Protein AF-A0A3N5FK32-F1 (afdb_monomer_lite)

pLDDT: mean 82.05, std 13.68, range [38.47, 96.12]

Sequence (93 aa):
MSPSSDRPGKARYVMIGGFLGAGKTTAVARLARRLSDQGLRVGLISNDQSTGLVDTALLRSKGFPVEEIPGGCFCCRFNSLLDAADNLDRTTR

Foldseek 3Di:
DDDDDDDDPDDDDDDDDDDPPPCRLVVVLVVCVVCVVVVDQDEEEDADPDPVCCSQVVSVVSVHHYHYDPDDGCVVVVVSVVVSVVVSVVVRD

Radius of gyration: 14.83 Å; chains: 1; bounding box: 45×40×32 Å

Structure (mmCIF, N/CA/C/O backbone):
data_AF-A0A3N5FK32-F1
#
_entry.id   AF-A0A3N5FK32-F1
#
loop_
_atom_site.group_PDB
_atom_site.id
_atom_site.type_symbol
_atom_site.label_atom_id
_atom_site.label_alt_id
_atom_site.label_comp_id
_atom_site.label_asym_id
_atom_site.label_entity_id
_atom_site.label_seq_id
_atom_site.pdbx_PDB_ins_code
_atom_site.Cartn_x
_atom_site.Cartn_y
_atom_site.Cartn_z
_atom_site.occupancy
_atom_site.B_iso_or_equiv
_atom_site.auth_seq_id
_atom_site.auth_comp_id
_atom_site.auth_asym_id
_atom_site.auth_atom_id
_atom_site.pdbx_PDB_model_num
ATOM 1 N N . MET A 1 1 ? -28.059 30.267 10.298 1.00 38.47 1 MET A N 1
ATOM 2 C CA . MET A 1 1 ? -28.040 28.958 9.614 1.00 38.47 1 MET A CA 1
ATOM 3 C C . MET A 1 1 ? -26.690 28.836 8.917 1.00 38.47 1 MET A C 1
ATOM 5 O O . MET A 1 1 ? -26.531 29.334 7.814 1.00 38.47 1 MET A O 1
ATOM 9 N N . SER A 1 2 ? -25.674 28.344 9.627 1.00 39.03 2 SER A N 1
ATOM 10 C CA . SER A 1 2 ? -24.32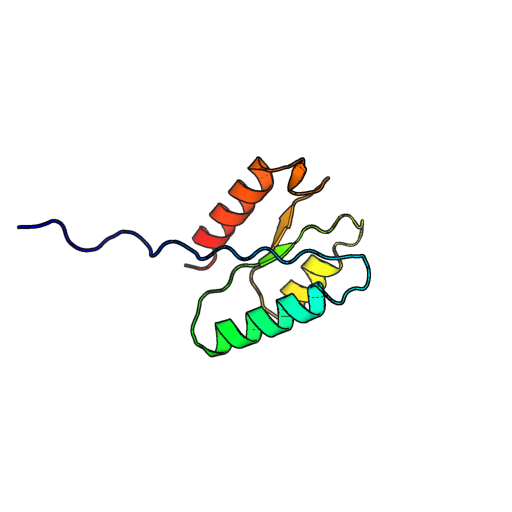9 28.162 9.063 1.00 39.03 2 SER A CA 1
ATOM 11 C C . SER A 1 2 ? -24.246 26.731 8.526 1.00 39.03 2 SER A C 1
ATOM 13 O O . SER A 1 2 ? -24.704 25.836 9.239 1.00 39.03 2 SER A O 1
ATOM 15 N N . PRO A 1 3 ? -23.740 26.477 7.308 1.00 45.81 3 PRO A N 1
ATOM 16 C CA . PRO A 1 3 ? -23.674 25.126 6.769 1.00 45.81 3 PRO A CA 1
ATOM 17 C C . PRO A 1 3 ? -22.616 24.328 7.540 1.00 45.81 3 PRO A C 1
ATOM 19 O O . PRO A 1 3 ? -21.411 24.477 7.340 1.00 45.81 3 PRO A O 1
ATOM 22 N N . SER A 1 4 ? -23.079 23.502 8.472 1.00 50.66 4 SER A N 1
ATOM 23 C CA . SER A 1 4 ? -22.279 22.518 9.185 1.00 50.66 4 SER A CA 1
ATOM 24 C C . SER A 1 4 ? -22.092 21.253 8.345 1.00 50.66 4 SER A C 1
ATOM 26 O O . SER A 1 4 ? -23.052 20.750 7.773 1.00 50.66 4 SER A O 1
ATOM 28 N N . SER A 1 5 ? -20.890 20.674 8.436 1.00 52.81 5 SER A N 1
ATOM 29 C CA . SER A 1 5 ? -20.711 19.225 8.623 1.00 52.81 5 SER A CA 1
ATOM 30 C C . SER A 1 5 ? -21.009 18.272 7.450 1.00 52.81 5 SER A C 1
ATOM 32 O O . SER A 1 5 ? -21.805 17.356 7.623 1.00 52.81 5 SER A O 1
ATOM 34 N N . ASP A 1 6 ? -20.300 18.380 6.317 1.00 50.12 6 ASP A N 1
ATOM 35 C CA . ASP A 1 6 ? -20.123 17.200 5.437 1.00 50.12 6 ASP A CA 1
ATOM 36 C C . ASP A 1 6 ? -18.881 17.255 4.522 1.00 50.12 6 ASP A C 1
ATOM 38 O O . ASP A 1 6 ? -18.953 17.115 3.304 1.00 50.12 6 ASP A O 1
ATOM 42 N N . ARG A 1 7 ? -17.693 17.512 5.087 1.00 51.06 7 ARG A N 1
ATOM 43 C CA . ARG A 1 7 ? -16.450 17.147 4.389 1.00 51.06 7 ARG A CA 1
ATOM 44 C C . ARG A 1 7 ? -15.932 15.863 5.026 1.00 51.06 7 ARG A C 1
ATOM 46 O O . ARG A 1 7 ? -15.624 15.924 6.219 1.00 51.06 7 ARG A O 1
ATOM 53 N N . PRO A 1 8 ? -15.802 14.741 4.287 1.00 57.31 8 PRO A N 1
ATOM 54 C CA . PRO A 1 8 ? -15.099 13.581 4.815 1.00 57.31 8 PRO A CA 1
ATOM 55 C C . PRO A 1 8 ? -13.735 14.067 5.309 1.00 57.31 8 PRO A C 1
ATOM 57 O O . PRO A 1 8 ? -13.049 14.830 4.619 1.00 57.31 8 PRO A O 1
ATOM 60 N N . GLY A 1 9 ? -13.404 13.745 6.562 1.00 70.12 9 GLY A N 1
ATOM 61 C CA . GLY A 1 9 ? -12.179 14.231 7.190 1.00 70.12 9 GLY A CA 1
ATOM 62 C C . GLY A 1 9 ? -10.990 13.938 6.278 1.00 70.12 9 GLY A C 1
ATOM 63 O O . GLY A 1 9 ? -10.834 12.804 5.831 1.00 70.12 9 GLY A O 1
ATOM 64 N N . LYS A 1 10 ? -10.183 14.962 5.959 1.00 80.75 10 LYS A N 1
ATOM 65 C CA . LYS A 1 10 ? -9.027 14.809 5.063 1.00 80.75 10 LYS A CA 1
ATOM 66 C C . LYS A 1 10 ? -8.165 13.632 5.526 1.00 80.75 10 LYS A C 1
ATOM 68 O O . LYS A 1 10 ? -7.726 13.614 6.680 1.00 80.75 10 LYS A O 1
ATOM 73 N N . ALA A 1 11 ? -7.903 12.687 4.625 1.00 86.19 11 ALA A N 1
ATOM 74 C CA . ALA A 1 11 ? -6.989 11.587 4.894 1.00 86.19 11 ALA A CA 1
ATOM 75 C C . ALA A 1 11 ? -5.596 12.132 5.247 1.00 86.19 11 ALA A C 1
ATOM 77 O O . ALA A 1 11 ? -5.109 13.094 4.645 1.00 86.19 11 ALA A O 1
ATOM 78 N N . ARG A 1 12 ? -4.950 11.525 6.245 1.00 90.62 12 ARG A N 1
ATOM 79 C CA . ARG A 1 12 ? -3.565 11.847 6.601 1.00 90.62 12 ARG A CA 1
ATOM 80 C C . ARG A 1 12 ? -2.636 11.002 5.743 1.00 90.62 12 ARG A C 1
ATOM 82 O O . ARG A 1 12 ? -2.646 9.781 5.852 1.00 90.62 12 ARG A O 1
ATOM 89 N N . TYR A 1 13 ? -1.831 11.658 4.916 1.00 89.81 13 TYR A N 1
ATOM 90 C CA . TYR A 1 13 ? -0.843 10.995 4.075 1.00 89.81 13 TYR A CA 1
ATOM 91 C C . TYR A 1 13 ? 0.482 10.815 4.823 1.00 89.81 13 TYR A C 1
ATOM 93 O O . TYR A 1 13 ? 1.001 11.766 5.408 1.00 89.81 13 TYR A O 1
ATOM 101 N N . VAL A 1 14 ? 1.035 9.601 4.789 1.00 92.12 14 VAL A N 1
ATOM 102 C CA . VAL A 1 14 ? 2.334 9.265 5.387 1.00 92.12 14 VAL A CA 1
ATOM 103 C C . VAL A 1 14 ? 3.164 8.515 4.352 1.00 92.12 14 VAL A C 1
ATOM 105 O O . VAL A 1 14 ? 2.787 7.429 3.921 1.00 92.12 14 VAL A O 1
ATOM 108 N N . MET A 1 15 ? 4.309 9.083 3.972 1.00 90.69 15 MET A N 1
ATOM 109 C CA . MET A 1 15 ? 5.263 8.441 3.068 1.00 90.69 15 MET A CA 1
ATOM 110 C C . MET A 1 15 ? 6.375 7.767 3.872 1.00 90.69 15 MET A C 1
ATOM 112 O O . MET A 1 15 ? 7.003 8.398 4.721 1.00 90.69 15 MET A O 1
ATOM 116 N N . ILE A 1 16 ? 6.644 6.493 3.578 1.00 90.69 16 ILE A N 1
ATOM 117 C CA . ILE A 1 16 ? 7.737 5.729 4.189 1.00 90.69 16 ILE A CA 1
ATOM 118 C C . ILE A 1 16 ? 8.746 5.370 3.096 1.00 90.69 16 ILE A C 1
ATOM 120 O O . ILE A 1 16 ? 8.489 4.522 2.244 1.00 90.69 16 ILE A O 1
ATOM 124 N N 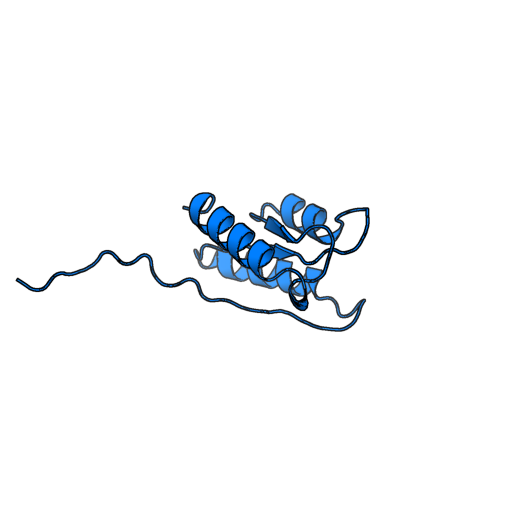. GLY A 1 17 ? 9.900 6.038 3.124 1.00 89.62 17 GLY A N 1
ATOM 125 C CA . GLY A 1 17 ? 11.025 5.812 2.215 1.00 89.62 17 GLY A CA 1
ATOM 126 C C . GLY A 1 17 ? 12.213 5.127 2.898 1.00 89.62 17 GLY A C 1
ATOM 127 O O . GLY A 1 17 ? 12.248 4.983 4.117 1.00 89.62 17 GLY A O 1
ATOM 128 N N . GLY A 1 18 ? 13.195 4.691 2.105 1.00 88.44 18 GLY A N 1
ATOM 129 C CA . GLY A 1 18 ? 14.431 4.074 2.605 1.00 88.44 18 GLY A CA 1
ATOM 130 C C . GLY A 1 18 ? 15.045 3.058 1.639 1.00 88.44 18 GLY A C 1
ATOM 131 O O . GLY A 1 18 ? 14.384 2.588 0.708 1.00 88.44 18 GLY A O 1
ATOM 132 N N . PHE A 1 19 ? 16.301 2.683 1.887 1.00 88.75 19 PHE A N 1
ATOM 133 C CA . PHE A 1 19 ? 17.057 1.727 1.068 1.00 88.75 19 PHE A CA 1
ATOM 134 C C . PHE A 1 19 ? 16.410 0.329 1.007 1.00 88.75 19 PHE A C 1
ATOM 136 O O . PHE A 1 19 ? 15.552 -0.028 1.828 1.00 88.75 19 PHE A O 1
ATOM 143 N N . LEU A 1 20 ? 16.791 -0.474 0.007 1.00 86.06 20 LEU A N 1
ATOM 144 C CA . LEU A 1 20 ? 16.391 -1.883 -0.075 1.00 86.06 20 LEU A CA 1
ATOM 145 C C . LEU A 1 20 ? 16.876 -2.625 1.181 1.00 86.06 20 LEU A C 1
ATOM 147 O O . LEU A 1 20 ? 17.989 -2.401 1.642 1.00 86.06 20 LEU A O 1
ATOM 151 N N . GLY A 1 21 ? 16.018 -3.455 1.776 1.00 86.31 21 GLY A N 1
ATOM 152 C CA . GLY A 1 21 ? 16.338 -4.160 3.024 1.00 86.31 21 GLY A CA 1
ATOM 153 C C . GLY A 1 21 ? 16.195 -3.337 4.314 1.00 86.31 21 GLY A C 1
ATOM 154 O O . GLY A 1 21 ? 16.279 -3.911 5.392 1.00 86.31 21 GLY A O 1
ATOM 155 N N . ALA A 1 22 ? 15.869 -2.038 4.258 1.00 92.44 22 ALA A N 1
ATOM 156 C CA . ALA A 1 22 ? 15.696 -1.190 5.452 1.00 92.44 22 ALA A CA 1
ATOM 157 C C . ALA A 1 22 ? 14.466 -1.531 6.333 1.00 92.44 22 ALA A C 1
ATOM 159 O O . ALA A 1 22 ? 14.149 -0.805 7.270 1.00 92.44 22 ALA A O 1
ATOM 160 N N . GLY A 1 23 ? 13.724 -2.600 6.020 1.00 91.81 23 GLY A N 1
ATOM 161 C CA . GLY A 1 23 ? 12.568 -3.038 6.810 1.00 91.81 23 GLY A CA 1
ATOM 16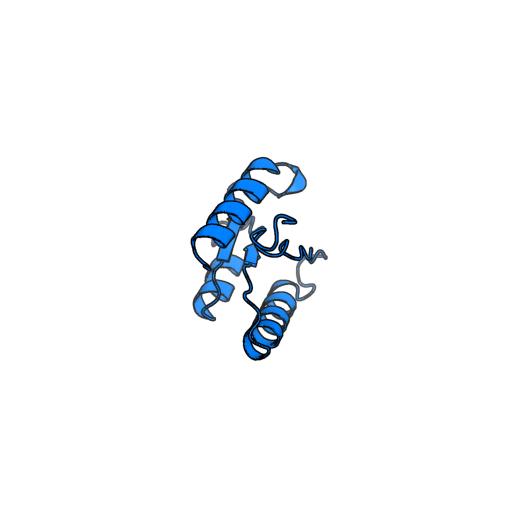2 C C . GLY A 1 23 ? 11.275 -2.241 6.592 1.00 91.81 23 GLY A C 1
ATOM 163 O O . GLY A 1 23 ? 10.360 -2.347 7.409 1.00 91.81 23 GLY A O 1
ATOM 164 N N . LYS A 1 24 ? 11.164 -1.477 5.494 1.00 92.88 24 LYS A N 1
ATOM 165 C CA . LYS A 1 24 ? 9.995 -0.629 5.175 1.00 92.88 24 LYS A CA 1
ATOM 166 C C . LYS A 1 24 ? 8.665 -1.386 5.248 1.00 92.88 24 LYS A C 1
ATOM 168 O O . LYS A 1 24 ? 7.776 -0.971 5.983 1.00 92.88 24 LYS A O 1
ATOM 173 N N . THR A 1 25 ? 8.547 -2.522 4.561 1.00 90.25 25 THR A N 1
ATOM 174 C CA . THR A 1 25 ? 7.313 -3.329 4.512 1.00 90.25 25 THR A CA 1
ATOM 175 C C . THR A 1 25 ? 6.903 -3.829 5.899 1.00 90.25 25 THR A C 1
ATOM 177 O O . THR A 1 25 ? 5.728 -3.792 6.271 1.00 90.25 25 THR A O 1
ATOM 180 N N . THR A 1 26 ? 7.878 -4.228 6.720 1.00 92.12 26 THR A N 1
ATOM 181 C CA . THR A 1 26 ? 7.647 -4.631 8.114 1.00 92.12 26 THR A CA 1
ATOM 182 C C . THR A 1 26 ? 7.154 -3.462 8.964 1.00 92.12 26 THR A C 1
ATOM 184 O O . THR A 1 26 ? 6.206 -3.630 9.735 1.00 92.12 26 THR A O 1
ATOM 187 N N . ALA A 1 27 ? 7.763 -2.282 8.818 1.00 94.25 27 ALA A N 1
ATOM 188 C CA . ALA A 1 27 ? 7.364 -1.077 9.537 1.00 94.25 27 ALA A CA 1
ATOM 189 C C . ALA A 1 27 ? 5.944 -0.631 9.153 1.00 94.25 27 ALA A C 1
ATOM 191 O O . ALA A 1 27 ? 5.121 -0.411 10.040 1.00 94.25 27 ALA A O 1
ATOM 192 N N . VAL A 1 28 ? 5.635 -0.591 7.851 1.00 94.31 28 VAL A N 1
ATOM 193 C CA . VAL A 1 28 ? 4.299 -0.277 7.318 1.00 94.31 28 VAL A CA 1
ATOM 194 C C . VAL A 1 28 ? 3.251 -1.225 7.899 1.00 94.31 28 VAL A C 1
ATOM 196 O O . VAL A 1 28 ? 2.258 -0.763 8.450 1.00 94.31 28 VAL A O 1
ATOM 199 N N . ALA A 1 29 ? 3.488 -2.540 7.863 1.00 93.31 29 ALA A N 1
ATOM 200 C CA . ALA A 1 29 ? 2.533 -3.521 8.380 1.00 93.31 29 ALA A CA 1
ATOM 201 C C . ALA A 1 29 ? 2.268 -3.363 9.890 1.00 93.31 29 ALA A C 1
ATOM 203 O O . ALA A 1 29 ? 1.130 -3.499 10.340 1.00 93.31 29 ALA A O 1
ATOM 204 N N . ARG A 1 30 ? 3.312 -3.086 10.687 1.00 95.38 30 ARG A N 1
ATOM 205 C CA . ARG A 1 30 ? 3.169 -2.858 12.136 1.00 95.38 30 ARG A CA 1
ATOM 206 C C . ARG A 1 30 ? 2.438 -1.552 12.438 1.00 95.38 30 ARG A C 1
ATOM 208 O O . ARG A 1 30 ? 1.596 -1.533 13.332 1.00 95.38 30 ARG A O 1
ATOM 215 N N . LEU A 1 31 ? 2.748 -0.486 11.702 1.00 94.75 31 LEU A N 1
ATOM 216 C CA . LEU A 1 31 ? 2.079 0.805 11.842 1.00 94.75 31 LEU A CA 1
ATOM 217 C C . LEU A 1 31 ? 0.599 0.697 11.466 1.00 94.75 31 LEU A C 1
ATOM 219 O O . LEU A 1 31 ? -0.246 1.142 12.234 1.00 94.75 31 LEU A O 1
ATOM 223 N N . ALA A 1 32 ? 0.294 0.059 10.334 1.00 93.75 32 ALA A N 1
ATOM 224 C CA . ALA A 1 32 ? -1.070 -0.162 9.873 1.00 93.75 32 ALA A CA 1
ATOM 225 C C . ALA A 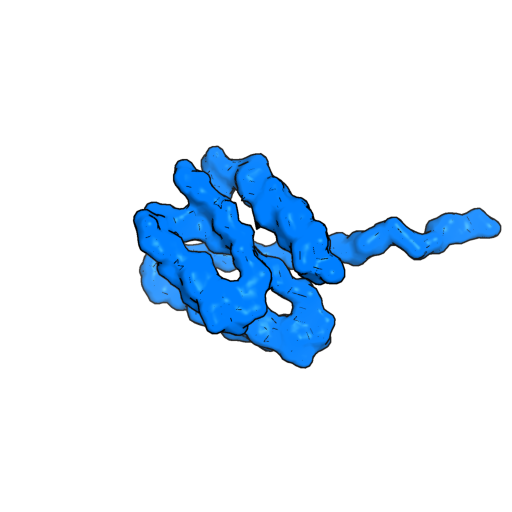1 32 ? -1.890 -0.917 10.919 1.00 93.75 32 ALA A C 1
ATOM 227 O O . ALA A 1 32 ? -2.934 -0.425 11.328 1.00 93.75 32 ALA A O 1
ATOM 228 N N . ARG A 1 33 ? -1.362 -2.034 11.445 1.00 95.06 33 ARG A N 1
ATOM 229 C CA . ARG A 1 33 ? -2.014 -2.784 12.529 1.00 95.06 33 ARG A CA 1
ATOM 230 C C . ARG A 1 33 ? -2.291 -1.898 13.739 1.00 95.06 33 ARG A C 1
ATOM 232 O O . ARG A 1 33 ? -3.426 -1.819 14.176 1.00 95.06 33 ARG A O 1
ATOM 239 N N . ARG A 1 34 ? -1.279 -1.180 14.233 1.00 96.12 34 ARG A N 1
ATOM 240 C CA . ARG A 1 34 ? -1.426 -0.307 15.406 1.00 96.12 34 ARG A CA 1
ATOM 241 C C . ARG A 1 34 ? -2.497 0.770 15.206 1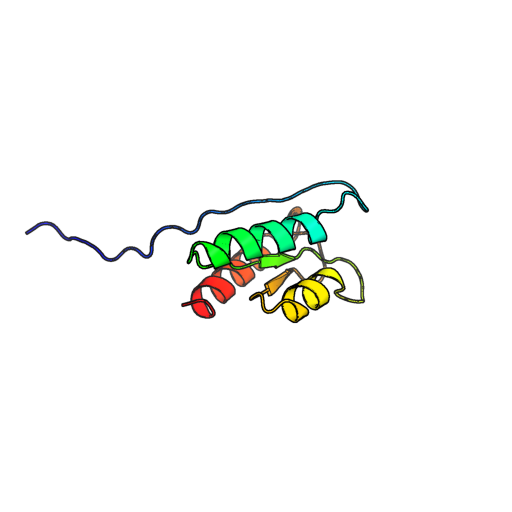.00 96.12 34 ARG A C 1
ATOM 243 O O . ARG A 1 34 ? -3.213 1.077 16.149 1.00 96.12 34 ARG A O 1
ATOM 250 N N . LEU A 1 35 ? -2.579 1.372 14.021 1.00 93.88 35 LEU A N 1
ATOM 251 C CA . LEU A 1 35 ? -3.588 2.389 13.711 1.00 93.88 35 LEU A CA 1
ATOM 252 C C . LEU A 1 35 ? -4.985 1.765 13.577 1.00 93.88 35 LEU A C 1
ATOM 254 O O . LEU A 1 35 ? -5.948 2.318 14.102 1.00 93.88 35 LEU A O 1
ATOM 258 N N . SER A 1 36 ? -5.091 0.595 12.946 1.00 92.75 36 SER A N 1
ATOM 259 C CA . SER A 1 36 ? -6.343 -0.164 12.870 1.00 92.75 36 SER A CA 1
ATOM 260 C C . SER A 1 36 ? -6.846 -0.593 14.250 1.00 92.75 36 SER A C 1
ATOM 262 O O . SER A 1 36 ? -8.028 -0.428 14.534 1.00 92.75 36 SER A O 1
ATOM 264 N N . ASP A 1 37 ? -5.959 -1.037 15.145 1.00 94.25 37 ASP A N 1
ATOM 265 C CA . ASP A 1 37 ? -6.290 -1.385 16.537 1.00 94.25 37 ASP A CA 1
ATOM 266 C C . ASP A 1 37 ? -6.801 -0.167 17.336 1.00 94.25 37 ASP A C 1
ATOM 268 O O . ASP A 1 37 ? -7.517 -0.314 18.323 1.00 94.25 37 ASP A O 1
ATOM 272 N N . GLN A 1 38 ? -6.463 1.053 16.901 1.00 95.06 38 GLN A N 1
ATOM 273 C CA . GLN A 1 38 ? -6.984 2.314 17.448 1.00 95.06 38 GLN A CA 1
ATOM 274 C C . GLN A 1 38 ? -8.318 2.744 16.812 1.00 95.06 38 GLN A C 1
ATOM 276 O O . GLN A 1 38 ? -8.793 3.848 17.073 1.00 95.06 38 GLN A O 1
ATOM 281 N N . GLY A 1 39 ? -8.915 1.908 15.958 1.00 92.25 39 GLY A N 1
ATOM 282 C CA . GLY A 1 39 ? -10.158 2.203 15.245 1.00 92.25 39 GLY A CA 1
ATOM 283 C C . GLY A 1 39 ? -9.991 3.148 14.052 1.00 92.25 39 GLY A C 1
ATOM 284 O O . GLY A 1 39 ? -10.985 3.635 13.515 1.00 92.25 39 GLY A O 1
ATOM 285 N N . LEU A 1 40 ? -8.756 3.436 13.623 1.00 91.25 40 LEU A N 1
ATOM 286 C CA . LEU A 1 40 ? -8.514 4.260 12.442 1.00 91.25 40 LEU A CA 1
ATOM 287 C C . LEU A 1 40 ? -8.607 3.420 11.168 1.00 91.25 40 LEU A C 1
ATOM 289 O O . LEU A 1 40 ? -8.088 2.307 11.081 1.00 91.25 40 LEU A O 1
ATOM 293 N N . ARG A 1 41 ? -9.217 4.005 10.137 1.00 90.25 41 ARG A N 1
ATOM 294 C CA . ARG A 1 41 ? -9.233 3.435 8.788 1.00 90.25 41 ARG A CA 1
ATOM 295 C C . ARG A 1 41 ? -7.881 3.686 8.126 1.00 90.25 41 ARG A C 1
ATOM 297 O O . ARG A 1 41 ? -7.410 4.823 8.096 1.00 90.25 41 ARG A O 1
ATOM 304 N N . VAL A 1 42 ? -7.257 2.629 7.616 1.00 92.62 42 VAL A N 1
ATOM 305 C CA . VAL A 1 42 ? -5.916 2.675 7.021 1.00 92.62 42 VAL A CA 1
ATOM 306 C C . VAL A 1 42 ? -5.975 2.068 5.629 1.00 92.62 42 VAL A C 1
ATOM 308 O O . VAL A 1 42 ? -6.384 0.922 5.489 1.00 92.62 42 VAL A O 1
ATOM 311 N N . GLY A 1 43 ? -5.528 2.826 4.629 1.00 93.06 43 GLY A N 1
ATOM 312 C CA . GLY A 1 43 ? -5.241 2.340 3.282 1.00 93.06 43 GLY A CA 1
ATOM 313 C C . GLY A 1 43 ? -3.737 2.341 3.032 1.00 93.06 43 GLY A C 1
ATOM 314 O O . GLY A 1 43 ? -3.033 3.239 3.501 1.00 93.06 43 GLY A O 1
ATOM 315 N N . LEU A 1 44 ? -3.238 1.333 2.321 1.00 93.31 44 LEU A N 1
ATOM 316 C CA . LEU A 1 44 ? -1.820 1.198 1.998 1.00 93.31 44 LEU A CA 1
ATOM 317 C C . LEU A 1 44 ? -1.617 1.269 0.486 1.00 93.31 44 LEU A C 1
ATOM 319 O O . LEU A 1 44 ? -2.357 0.647 -0.266 1.00 93.31 44 LEU A O 1
ATOM 323 N N . ILE A 1 45 ? -0.591 1.995 0.048 1.00 91.56 45 ILE A N 1
ATOM 324 C CA . ILE A 1 45 ? -0.174 2.032 -1.358 1.00 91.56 45 ILE A CA 1
ATOM 325 C C . ILE A 1 45 ? 1.270 1.543 -1.421 1.00 91.56 45 ILE A C 1
ATOM 327 O O . ILE A 1 45 ? 2.152 2.149 -0.805 1.00 91.56 45 ILE A O 1
ATOM 331 N N . SER A 1 46 ? 1.515 0.437 -2.119 1.00 88.12 46 SER A N 1
ATOM 332 C CA . SER A 1 46 ? 2.859 -0.103 -2.337 1.00 88.12 46 SER A CA 1
ATOM 333 C C . SER A 1 46 ? 3.463 0.428 -3.641 1.00 88.12 46 SER A C 1
ATOM 335 O O . SER A 1 46 ? 2.781 0.669 -4.637 1.00 88.12 46 SER A O 1
ATOM 337 N N . ASN A 1 47 ? 4.784 0.604 -3.623 1.00 79.94 47 ASN A N 1
ATOM 338 C CA . ASN A 1 47 ? 5.598 0.860 -4.809 1.00 79.94 47 ASN A CA 1
ATOM 339 C C . ASN A 1 47 ? 6.481 -0.370 -5.051 1.00 79.94 47 ASN A C 1
ATOM 341 O O . ASN A 1 47 ? 7.689 -0.327 -4.799 1.00 79.94 47 ASN A O 1
ATOM 345 N N . ASP A 1 48 ? 5.857 -1.489 -5.417 1.00 73.44 48 ASP A N 1
ATOM 346 C CA . ASP A 1 48 ? 6.586 -2.718 -5.713 1.00 73.44 48 ASP A CA 1
ATOM 347 C C . ASP A 1 48 ? 7.012 -2.720 -7.187 1.00 73.44 48 ASP A C 1
ATOM 349 O O . ASP A 1 48 ? 6.188 -2.739 -8.094 1.00 73.44 48 ASP A O 1
ATOM 353 N N . GLN A 1 49 ? 8.321 -2.656 -7.427 1.00 65.88 49 GLN A N 1
ATOM 354 C CA . GLN A 1 49 ? 8.902 -2.720 -8.774 1.00 65.88 49 GLN A CA 1
ATOM 355 C C . GLN A 1 49 ? 9.340 -4.143 -9.155 1.00 65.88 49 GLN A C 1
ATOM 357 O O . GLN A 1 49 ? 9.927 -4.343 -10.219 1.00 65.88 49 GLN A O 1
ATOM 362 N N . SER A 1 50 ? 9.120 -5.124 -8.277 1.00 63.69 50 SER A N 1
ATOM 363 C CA . SER A 1 50 ? 9.427 -6.527 -8.531 1.00 63.69 50 SER A CA 1
ATOM 364 C C . SER A 1 50 ? 8.299 -7.193 -9.313 1.00 63.69 50 SER A C 1
ATOM 366 O O . SER A 1 50 ? 7.126 -6.900 -9.114 1.00 63.69 50 SER A O 1
ATOM 368 N N . THR A 1 51 ? 8.630 -8.166 -10.160 1.00 56.44 51 THR A N 1
ATOM 369 C CA . THR A 1 51 ? 7.651 -8.939 -10.947 1.00 56.44 51 THR A CA 1
ATOM 370 C C . THR A 1 51 ? 6.703 -9.787 -10.090 1.00 56.44 51 THR A C 1
ATOM 372 O O . THR A 1 51 ? 5.696 -10.274 -10.595 1.00 56.44 51 THR A O 1
ATOM 375 N N . GLY A 1 52 ? 7.022 -9.980 -8.805 1.00 60.41 52 GLY A N 1
ATOM 376 C CA . GLY A 1 52 ? 6.266 -10.826 -7.881 1.00 60.41 52 GLY A CA 1
ATOM 377 C C . GLY A 1 52 ? 5.294 -10.100 -6.951 1.00 60.41 52 GLY A C 1
ATOM 378 O O . GLY A 1 52 ? 4.592 -10.783 -6.210 1.00 60.41 52 GLY A O 1
ATOM 379 N N . LEU A 1 53 ? 5.262 -8.760 -6.952 1.00 69.62 53 LEU A N 1
ATOM 380 C CA . LEU A 1 53 ? 4.370 -7.955 -6.096 1.00 69.62 53 LEU A CA 1
ATOM 381 C C . LEU A 1 53 ? 4.387 -8.400 -4.623 1.00 69.62 53 LEU A C 1
ATOM 383 O O . LEU A 1 53 ? 3.352 -8.495 -3.956 1.00 69.62 53 LEU A O 1
ATOM 387 N N . VAL A 1 54 ? 5.577 -8.749 -4.131 1.00 75.69 54 VAL A N 1
ATOM 388 C CA . VAL A 1 54 ? 5.794 -9.374 -2.825 1.00 75.69 54 VAL A CA 1
ATOM 389 C C . VAL A 1 54 ? 5.294 -8.469 -1.706 1.00 75.69 54 VAL A C 1
ATOM 391 O O . VAL A 1 54 ? 4.667 -8.958 -0.766 1.00 75.69 54 VAL A O 1
ATOM 394 N N . ASP A 1 55 ? 5.513 -7.157 -1.812 1.00 77.19 55 ASP A N 1
ATOM 395 C CA . ASP A 1 55 ? 5.066 -6.205 -0.796 1.00 77.19 55 ASP A CA 1
ATOM 396 C C . ASP A 1 55 ? 3.535 -6.102 -0.775 1.00 77.19 55 ASP A C 1
ATOM 398 O O . ASP A 1 55 ? 2.921 -6.173 0.296 1.00 77.19 55 ASP A O 1
ATOM 402 N N . THR A 1 56 ? 2.905 -6.012 -1.949 1.00 81.81 56 THR A N 1
ATOM 403 C CA . THR A 1 56 ? 1.443 -5.975 -2.093 1.00 81.81 56 THR A CA 1
ATOM 404 C C . THR A 1 56 ? 0.809 -7.257 -1.546 1.00 81.81 56 THR A C 1
ATOM 406 O O . THR A 1 56 ? -0.102 -7.204 -0.715 1.00 81.81 56 THR A O 1
ATOM 409 N N . ALA A 1 57 ? 1.316 -8.423 -1.954 1.00 83.12 57 ALA A N 1
ATOM 410 C CA . ALA A 1 57 ? 0.819 -9.727 -1.525 1.00 83.12 57 ALA A CA 1
ATOM 411 C C . ALA A 1 57 ? 1.006 -9.953 -0.014 1.00 83.12 57 ALA A C 1
ATOM 413 O O . ALA A 1 57 ? 0.099 -10.437 0.673 1.00 83.12 57 ALA A O 1
ATOM 414 N N . LEU A 1 58 ? 2.151 -9.548 0.543 1.00 85.44 58 LEU A N 1
ATOM 415 C CA . LEU A 1 58 ? 2.421 -9.655 1.975 1.00 85.44 58 LEU A CA 1
ATOM 416 C C . LEU A 1 58 ? 1.483 -8.771 2.804 1.00 85.44 58 LEU A C 1
ATOM 418 O O . LEU A 1 58 ? 1.041 -9.180 3.876 1.00 85.44 58 LEU A O 1
ATOM 422 N N . LEU A 1 59 ? 1.178 -7.559 2.344 1.00 86.69 59 LEU A N 1
ATOM 423 C CA . LEU A 1 59 ? 0.279 -6.658 3.065 1.00 86.69 59 LEU A CA 1
ATOM 424 C C . LEU A 1 59 ? -1.187 -7.097 2.936 1.00 86.69 59 LEU A C 1
ATOM 426 O O . LEU A 1 59 ? -1.899 -7.111 3.941 1.00 86.69 59 LEU A O 1
ATOM 430 N N . ARG A 1 60 ? -1.618 -7.552 1.753 1.00 87.88 60 ARG A N 1
ATOM 431 C CA . ARG A 1 60 ? -2.966 -8.113 1.551 1.00 87.88 60 ARG A CA 1
ATOM 432 C C . ARG A 1 60 ? -3.194 -9.378 2.371 1.00 87.88 60 ARG A C 1
ATOM 434 O O . ARG A 1 60 ? -4.239 -9.506 3.000 1.00 87.88 60 ARG A O 1
ATOM 441 N N . SER A 1 61 ? -2.209 -10.278 2.453 1.00 85.88 61 SER A N 1
ATOM 442 C CA . SER A 1 61 ? -2.322 -11.495 3.282 1.00 85.88 61 SER A CA 1
ATOM 443 C C . SER A 1 61 ? -2.455 -11.200 4.783 1.00 85.88 61 SER A C 1
ATOM 445 O O . SER A 1 61 ? -2.941 -12.039 5.537 1.00 85.88 61 SER A O 1
ATOM 447 N N . LYS A 1 62 ? -2.087 -9.991 5.226 1.00 86.44 62 LYS A N 1
ATOM 448 C CA . LYS A 1 62 ? -2.315 -9.502 6.595 1.00 86.44 62 LYS A CA 1
ATOM 449 C C . LYS A 1 62 ? -3.687 -8.848 6.797 1.00 86.44 62 LYS A C 1
ATOM 451 O O . LYS A 1 62 ? -3.946 -8.371 7.900 1.00 86.44 62 LYS A O 1
ATOM 456 N N . GLY A 1 63 ? -4.541 -8.836 5.772 1.00 86.56 63 GLY A N 1
ATOM 457 C CA . GLY A 1 63 ? -5.905 -8.305 5.818 1.00 86.56 63 GLY A CA 1
ATOM 458 C C . GLY A 1 63 ? -6.015 -6.800 5.575 1.00 86.56 63 GLY A C 1
ATOM 459 O O . GLY A 1 63 ? -7.059 -6.223 5.861 1.00 86.56 63 GLY A O 1
ATOM 460 N N . PHE A 1 64 ? -4.959 -6.145 5.080 1.00 88.25 64 PHE A N 1
ATOM 461 C CA . PHE A 1 64 ? -5.014 -4.712 4.793 1.00 88.25 64 PHE A CA 1
ATOM 462 C C . PHE A 1 64 ? -5.596 -4.430 3.399 1.00 88.25 64 PHE A C 1
ATOM 464 O O . PHE A 1 64 ? -5.316 -5.183 2.461 1.00 88.25 64 PHE A O 1
ATOM 471 N N . PRO A 1 65 ? -6.338 -3.321 3.228 1.00 87.81 65 PRO A N 1
ATOM 472 C CA . PRO A 1 65 ? -6.654 -2.783 1.912 1.00 87.81 65 PRO A CA 1
ATOM 473 C C . PRO A 1 65 ? -5.386 -2.157 1.319 1.00 87.81 65 PRO A C 1
ATOM 475 O O . PRO A 1 65 ? -4.786 -1.245 1.900 1.00 87.81 65 PRO A O 1
ATOM 478 N N . VAL A 1 66 ? -4.944 -2.703 0.186 1.00 89.88 66 VAL A N 1
ATOM 479 C CA . VAL A 1 66 ? -3.676 -2.335 -0.451 1.00 89.88 66 VAL A CA 1
ATOM 480 C C . VAL A 1 66 ? -3.891 -2.122 -1.941 1.00 89.88 66 VAL A C 1
ATOM 482 O O . VAL A 1 66 ? -4.302 -3.051 -2.645 1.00 89.88 66 VAL A O 1
ATOM 485 N N . GLU A 1 67 ? -3.538 -0.930 -2.400 1.00 90.12 67 GLU A N 1
ATOM 486 C CA . GLU A 1 67 ? -3.375 -0.590 -3.811 1.00 90.12 67 GLU A CA 1
ATOM 487 C C . GLU A 1 67 ? -1.891 -0.557 -4.180 1.00 90.12 67 GLU A C 1
ATOM 489 O O . GLU A 1 67 ? -1.011 -0.485 -3.320 1.00 90.12 67 GLU A O 1
ATOM 494 N N . GLU A 1 68 ? -1.609 -0.614 -5.472 1.00 85.94 68 GLU A N 1
ATOM 495 C CA . GLU A 1 68 ? -0.251 -0.676 -6.000 1.00 85.94 68 GLU A CA 1
ATOM 496 C C . GLU A 1 68 ? -0.073 0.313 -7.147 1.00 85.94 68 GLU A C 1
ATOM 498 O O . GLU A 1 68 ? -1.012 0.598 -7.891 1.00 85.94 68 GLU A O 1
ATOM 503 N N . ILE A 1 69 ? 1.153 0.810 -7.309 1.00 84.94 69 ILE A N 1
ATOM 504 C CA . ILE A 1 69 ? 1.563 1.581 -8.481 1.00 84.94 69 ILE A CA 1
ATOM 505 C C . ILE A 1 69 ? 2.287 0.650 -9.471 1.00 84.94 69 ILE A C 1
ATOM 507 O O . ILE A 1 69 ? 3.459 0.336 -9.255 1.00 84.94 69 ILE A O 1
ATOM 511 N N . PRO A 1 70 ? 1.634 0.218 -10.567 1.00 70.19 70 PRO A N 1
ATOM 512 C CA . PRO A 1 70 ? 2.250 -0.686 -11.529 1.00 70.19 70 PRO A CA 1
ATOM 513 C C . PRO A 1 70 ? 3.248 0.037 -12.446 1.00 70.19 70 PRO A C 1
ATOM 515 O O . PRO A 1 70 ? 3.065 1.194 -12.833 1.00 70.19 70 PRO A O 1
ATOM 518 N N . GLY A 1 71 ? 4.289 -0.681 -12.881 1.00 68.25 71 GLY A N 1
ATOM 519 C CA . GLY A 1 71 ? 5.122 -0.274 -14.022 1.00 68.25 71 GLY A CA 1
ATOM 520 C C . GLY A 1 71 ? 5.968 0.993 -13.819 1.00 68.25 71 GLY A C 1
ATOM 521 O O . GLY A 1 71 ? 6.314 1.660 -14.803 1.00 68.25 71 GLY A O 1
ATOM 522 N N . GLY A 1 72 ? 6.284 1.356 -1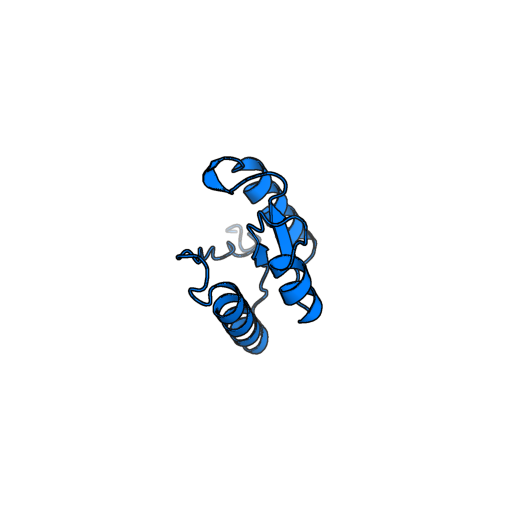2.570 1.00 72.62 72 GLY A N 1
ATOM 523 C CA . GLY A 1 72 ? 7.227 2.426 -12.235 1.00 72.62 72 GLY A CA 1
ATOM 524 C C . GLY A 1 72 ? 7.062 2.976 -10.816 1.00 72.62 72 GLY A C 1
ATOM 525 O O . GLY A 1 72 ? 6.096 2.679 -10.129 1.00 72.62 72 GLY A O 1
ATOM 526 N N . CYS A 1 73 ? 8.000 3.825 -10.388 1.00 75.00 73 CYS A N 1
ATOM 527 C CA . CYS A 1 73 ? 7.921 4.505 -9.094 1.00 75.00 73 CYS A CA 1
ATOM 528 C C . CYS A 1 73 ? 6.870 5.621 -9.066 1.00 75.00 73 CYS A C 1
ATOM 530 O O . CYS A 1 73 ? 6.646 6.294 -10.074 1.00 75.00 73 CYS A O 1
ATOM 532 N N . PHE A 1 74 ? 6.347 5.932 -7.873 1.00 77.69 74 PHE A N 1
ATOM 533 C CA . PHE A 1 74 ? 5.440 7.073 -7.660 1.00 77.69 74 PHE A CA 1
ATOM 534 C C . PHE A 1 74 ? 6.000 8.404 -8.197 1.00 77.69 74 PHE A C 1
ATOM 536 O O . PHE A 1 74 ? 5.234 9.258 -8.634 1.00 77.69 74 PHE A O 1
ATOM 543 N N . CYS A 1 75 ? 7.330 8.573 -8.223 1.00 71.69 75 CYS A N 1
ATOM 544 C CA . CYS A 1 75 ? 7.984 9.772 -8.752 1.00 71.69 75 CYS A CA 1
ATOM 545 C C . CYS A 1 75 ? 7.796 9.961 -10.269 1.00 71.69 75 CYS A C 1
ATOM 547 O O . CYS A 1 75 ? 7.826 11.092 -10.742 1.00 71.69 75 CYS A O 1
ATOM 549 N N . CYS A 1 76 ? 7.558 8.884 -11.025 1.00 77.25 76 CYS A N 1
ATOM 550 C CA . CYS A 1 76 ? 7.290 8.921 -12.468 1.00 77.25 76 CYS A CA 1
ATOM 551 C C . CYS A 1 76 ? 5.830 8.569 -12.813 1.00 77.25 76 CYS A C 1
ATOM 553 O O . CYS A 1 76 ? 5.462 8.534 -13.990 1.00 77.25 76 CYS A O 1
ATOM 555 N N . ARG A 1 77 ? 5.014 8.251 -11.800 1.00 81.81 77 ARG A N 1
ATOM 556 C CA . ARG A 1 77 ? 3.629 7.761 -11.910 1.00 81.81 77 ARG A CA 1
ATOM 557 C C . ARG A 1 77 ? 2.719 8.450 -10.894 1.00 81.81 77 ARG A C 1
ATOM 559 O O . ARG A 1 77 ? 1.978 7.806 -10.158 1.00 81.81 77 ARG A O 1
ATOM 566 N N . PHE A 1 78 ? 2.786 9.777 -10.846 1.00 85.00 78 PHE A N 1
ATOM 567 C CA . PHE A 1 78 ? 2.021 10.557 -9.873 1.00 85.00 78 PHE A CA 1
ATOM 568 C C . PHE A 1 78 ? 0.503 10.382 -10.029 1.00 85.00 78 PHE A C 1
ATOM 570 O O . PHE A 1 78 ? -0.188 10.202 -9.034 1.00 85.00 78 PHE A O 1
ATOM 577 N N . ASN A 1 79 ? -0.014 10.342 -11.261 1.00 87.69 79 ASN A N 1
ATOM 578 C CA . ASN A 1 79 ? -1.447 10.116 -11.490 1.00 87.69 79 ASN A CA 1
ATOM 579 C C . ASN A 1 79 ? -1.900 8.746 -10.968 1.00 87.69 79 ASN A C 1
ATOM 581 O O . ASN A 1 79 ? -2.916 8.663 -10.297 1.00 87.69 79 ASN A O 1
ATOM 585 N N . SER A 1 80 ? -1.091 7.698 -11.151 1.00 86.75 80 SER A N 1
ATOM 586 C CA . SER A 1 80 ? -1.398 6.365 -10.618 1.00 86.75 80 SER A CA 1
ATOM 587 C C . SER A 1 80 ? -1.442 6.335 -9.087 1.00 86.75 80 SER A C 1
ATOM 589 O O . SER A 1 80 ? -2.232 5.593 -8.513 1.00 86.75 80 SER A O 1
ATOM 591 N N . LEU A 1 81 ? -0.625 7.153 -8.410 1.00 87.56 81 LEU A N 1
ATOM 592 C CA . LEU A 1 81 ? -0.720 7.334 -6.958 1.00 87.56 81 LEU A CA 1
ATOM 593 C C . LEU A 1 81 ? -2.057 7.983 -6.558 1.00 87.56 81 LEU A C 1
ATOM 595 O O . LEU A 1 81 ? -2.636 7.583 -5.549 1.00 87.56 81 LEU A O 1
ATOM 599 N N . LEU A 1 82 ? -2.535 8.970 -7.323 1.00 89.25 82 LEU A N 1
ATOM 600 C CA . LEU A 1 82 ? -3.834 9.606 -7.079 1.00 89.25 82 LEU A CA 1
ATOM 601 C C . LEU A 1 82 ? -4.983 8.615 -7.299 1.00 89.25 82 LEU A C 1
ATOM 603 O O . LEU A 1 82 ? -5.822 8.469 -6.417 1.00 89.25 82 LEU A O 1
ATOM 607 N N . ASP A 1 83 ? -4.960 7.868 -8.403 1.00 90.25 83 ASP A N 1
ATOM 608 C CA . ASP A 1 83 ? -5.977 6.858 -8.718 1.00 90.25 83 ASP A CA 1
ATOM 609 C C . ASP A 1 83 ? -6.056 5.775 -7.625 1.00 90.25 83 ASP A C 1
ATOM 611 O O . ASP A 1 83 ? -7.140 5.392 -7.180 1.00 90.25 83 ASP A O 1
ATOM 615 N N . ALA A 1 84 ? -4.900 5.310 -7.137 1.00 89.94 84 ALA A N 1
ATOM 616 C CA . ALA A 1 84 ? -4.813 4.366 -6.025 1.00 89.94 84 ALA A CA 1
ATOM 617 C C . ALA A 1 84 ? -5.397 4.945 -4.723 1.00 89.94 84 ALA A C 1
ATOM 619 O O . ALA A 1 84 ? -6.108 4.252 -3.993 1.00 89.94 84 ALA A O 1
ATOM 620 N N . ALA A 1 85 ? -5.129 6.220 -4.428 1.00 90.00 85 ALA A N 1
ATOM 621 C CA . ALA A 1 85 ? -5.679 6.885 -3.251 1.00 90.00 85 ALA A CA 1
ATOM 622 C C . ALA A 1 85 ? -7.209 7.033 -3.333 1.00 90.00 85 ALA A C 1
ATOM 624 O O . ALA A 1 85 ? -7.899 6.748 -2.352 1.00 90.00 85 ALA A O 1
ATOM 625 N N . ASP A 1 86 ? -7.742 7.404 -4.498 1.00 90.25 86 ASP A N 1
ATOM 626 C CA . ASP A 1 86 ? -9.185 7.530 -4.727 1.00 90.25 86 ASP A CA 1
ATOM 627 C C . ASP A 1 86 ? -9.896 6.170 -4.636 1.00 90.25 86 ASP A C 1
ATOM 629 O O . ASP A 1 86 ? -10.972 6.053 -4.038 1.00 90.25 86 ASP A O 1
ATOM 633 N N . ASN A 1 87 ? -9.282 5.109 -5.166 1.00 90.00 87 ASN A N 1
ATOM 634 C CA . ASN A 1 87 ? -9.805 3.750 -5.039 1.00 90.00 87 ASN A CA 1
ATOM 635 C C . ASN A 1 87 ? -9.821 3.275 -3.581 1.00 90.00 87 ASN A C 1
ATOM 637 O O . ASN A 1 87 ? -10.811 2.678 -3.144 1.00 90.00 87 ASN A O 1
ATOM 641 N N . LEU A 1 88 ? -8.781 3.580 -2.798 1.00 89.75 88 LEU A N 1
ATOM 642 C CA . LEU A 1 88 ? -8.774 3.296 -1.362 1.00 89.75 88 LEU A CA 1
ATOM 643 C C . LEU A 1 88 ? -9.868 4.067 -0.620 1.00 89.75 88 LEU A C 1
ATOM 645 O O . LEU A 1 88 ? -10.549 3.467 0.209 1.00 89.75 88 LEU A O 1
ATOM 649 N N . ASP A 1 89 ? -10.099 5.351 -0.917 1.00 87.44 89 ASP A N 1
ATOM 650 C CA . ASP A 1 89 ? -11.179 6.105 -0.257 1.00 87.44 89 ASP A CA 1
ATOM 651 C C . ASP A 1 89 ? -12.552 5.489 -0.543 1.00 87.44 89 ASP A C 1
ATOM 653 O O . ASP A 1 89 ? -13.395 5.400 0.347 1.00 87.44 89 ASP A O 1
ATOM 657 N N . ARG A 1 90 ? -12.776 5.007 -1.769 1.00 84.75 90 ARG A N 1
ATOM 658 C CA . ARG A 1 90 ? -14.036 4.356 -2.147 1.00 84.75 90 ARG A CA 1
ATOM 659 C C . ARG A 1 90 ? -14.224 2.980 -1.513 1.00 84.75 90 ARG A C 1
ATOM 661 O O . ARG A 1 90 ? -15.350 2.637 -1.170 1.00 84.75 90 ARG A O 1
ATOM 668 N N . THR A 1 91 ? -13.160 2.188 -1.398 1.00 80.94 91 THR A N 1
ATOM 669 C CA . THR A 1 91 ? -13.234 0.780 -0.955 1.00 80.94 91 THR A CA 1
ATOM 670 C C . THR A 1 91 ? -13.127 0.606 0.556 1.00 80.94 91 THR A C 1
ATOM 672 O O . THR A 1 91 ? -13.534 -0.427 1.077 1.00 80.94 91 THR A O 1
ATOM 675 N N . THR A 1 92 ? -12.604 1.608 1.267 1.00 74.06 92 THR A N 1
ATOM 676 C CA . THR A 1 92 ? -12.446 1.592 2.733 1.00 74.06 92 THR A CA 1
ATOM 677 C C . THR A 1 92 ? -13.488 2.445 3.470 1.00 74.06 92 THR A C 1
ATOM 679 O O . THR A 1 92 ? -13.314 2.751 4.655 1.00 74.06 92 THR A O 1
ATOM 682 N N . ARG A 1 93 ? -14.553 2.867 2.775 1.00 59.62 93 ARG A N 1
ATOM 683 C CA . ARG A 1 93 ? -15.742 3.509 3.362 1.00 59.62 93 ARG A CA 1
ATOM 684 C C . ARG A 1 93 ? -16.620 2.525 4.116 1.00 59.62 93 ARG A C 1
ATOM 686 O O . ARG A 1 93 ? -16.770 1.382 3.642 1.00 59.62 93 ARG A O 1
#

Secondary structure (DSSP, 8-state):
------SPPPPPP------TTS-HHHHHHHHHHHHHHTT----EEE---STT-HHHHHHHHTT--EEE-TTS-TTT-HHHHHHHHHHHHHH--